Protein AF-A0A147KHX4-F1 (afdb_monomer_lite)

Sequence (61 aa):
MAALRDAALRLSQLAVDLPQVAELDLNPVVAHPSGAVCVDARVRLAAPPAGDPYLRALRPL

Radius of gyration: 19.02 Å; chains: 1; bounding box: 30×18×62 Å

Foldseek 3Di:
DVQVVVVVVVVVVVCVVCVQFPDKDFPPWDADPVHIDGPDIDTDGHDDPDPDPCVVVPDDD

Secondary structure (DSSP, 8-state):
-HHHHHHHHHHHHHHHH-TTEEEEEE-PEEEETTEEEES-EEEEEPPPPPPPTTTTT----

pLDDT: mean 89.19, std 10.82, range [61.31, 98.0]

Organism: NCBI:txid665004

Structure (mmCIF, N/CA/C/O backbone):
data_AF-A0A147KHX4-F1
#
_entry.id   AF-A0A147KHX4-F1
#
loop_
_atom_site.group_PDB
_atom_site.id
_atom_site.type_symbol
_atom_site.label_atom_id
_atom_site.label_alt_id
_atom_site.label_comp_id
_atom_site.label_asym_id
_atom_site.label_entity_id
_atom_site.label_seq_id
_atom_site.pdbx_PDB_ins_code
_atom_site.Cartn_x
_atom_site.Cartn_y
_atom_site.Cartn_z
_atom_site.occupancy
_atom_site.B_iso_or_equiv
_atom_site.auth_seq_id
_atom_site.auth_comp_id
_atom_site.auth_asym_id
_atom_site.auth_atom_id
_atom_site.pdbx_PDB_model_num
ATOM 1 N N . MET A 1 1 ? 5.769 0.955 -18.336 1.00 63.97 1 MET A N 1
ATOM 2 C CA . MET A 1 1 ? 4.788 1.527 -17.382 1.00 63.97 1 MET A CA 1
ATOM 3 C C . MET A 1 1 ? 3.832 0.510 -16.742 1.00 63.97 1 MET A C 1
ATOM 5 O O . MET A 1 1 ? 3.127 0.893 -15.820 1.00 63.97 1 MET A O 1
ATOM 9 N N . ALA A 1 2 ? 3.794 -0.766 -17.158 1.00 88.19 2 ALA A N 1
ATOM 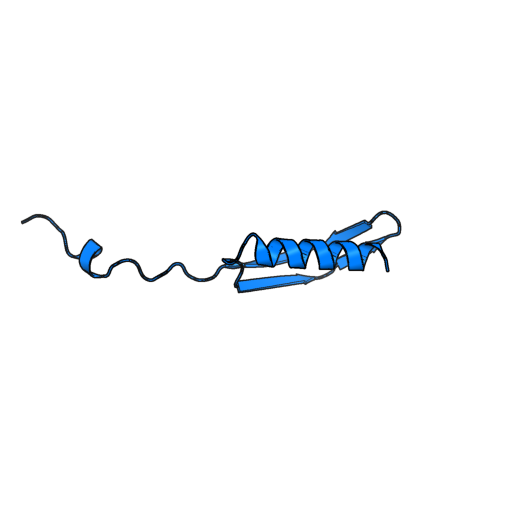10 C CA . ALA A 1 2 ? 2.864 -1.748 -16.578 1.00 88.19 2 ALA A CA 1
ATOM 11 C C . ALA A 1 2 ? 3.063 -1.967 -15.064 1.00 88.19 2 ALA A C 1
ATOM 13 O O . ALA A 1 2 ? 2.086 -1.976 -14.328 1.00 88.19 2 ALA A O 1
ATOM 14 N N . ALA A 1 3 ? 4.315 -2.041 -14.596 1.00 92.25 3 ALA A N 1
ATOM 15 C CA . ALA A 1 3 ? 4.636 -2.238 -13.180 1.00 92.25 3 ALA A CA 1
ATOM 16 C C . ALA A 1 3 ? 4.145 -1.098 -12.271 1.00 92.25 3 ALA A C 1
ATOM 18 O O . ALA A 1 3 ? 3.558 -1.351 -11.225 1.00 92.25 3 ALA A O 1
ATOM 19 N N . LEU A 1 4 ? 4.337 0.161 -12.684 1.00 92.62 4 LEU A N 1
ATOM 20 C CA . LEU A 1 4 ? 3.860 1.314 -11.915 1.00 92.62 4 LEU A CA 1
ATOM 21 C C . LEU A 1 4 ? 2.328 1.377 -11.895 1.00 92.62 4 LEU A C 1
ATOM 23 O O . LEU A 1 4 ? 1.734 1.695 -10.870 1.00 92.62 4 LEU A O 1
ATOM 27 N N . ARG A 1 5 ? 1.685 1.036 -13.018 1.00 94.75 5 ARG A N 1
ATOM 28 C CA . ARG A 1 5 ? 0.225 0.946 -13.093 1.00 94.75 5 ARG A CA 1
ATOM 29 C C . ARG A 1 5 ? -0.315 -0.142 -12.167 1.00 94.75 5 ARG A C 1
ATOM 31 O O . ARG A 1 5 ? -1.274 0.117 -11.455 1.00 94.75 5 ARG A O 1
ATOM 38 N N . ASP A 1 6 ? 0.292 -1.327 -12.169 1.00 94.88 6 ASP A N 1
ATOM 39 C CA . ASP A 1 6 ? -0.098 -2.420 -11.272 1.00 94.88 6 ASP A CA 1
ATOM 40 C C . ASP A 1 6 ? 0.056 -2.011 -9.802 1.00 94.88 6 ASP A C 1
ATOM 42 O O . ASP A 1 6 ? -0.869 -2.183 -9.012 1.00 94.88 6 ASP A O 1
ATOM 46 N N . ALA A 1 7 ? 1.173 -1.364 -9.451 1.00 93.88 7 ALA A N 1
ATOM 47 C CA . ALA A 1 7 ? 1.373 -0.809 -8.116 1.00 93.88 7 ALA A CA 1
ATOM 48 C C . ALA A 1 7 ? 0.270 0.200 -7.745 1.00 93.88 7 ALA A C 1
ATOM 50 O O . ALA A 1 7 ? -0.344 0.068 -6.691 1.00 93.88 7 ALA A O 1
ATOM 51 N N . ALA A 1 8 ? -0.054 1.152 -8.624 1.00 94.44 8 ALA A N 1
ATOM 52 C CA . ALA A 1 8 ? -1.111 2.136 -8.379 1.00 94.44 8 ALA A CA 1
ATOM 53 C C . ALA A 1 8 ? -2.505 1.498 -8.216 1.00 94.44 8 ALA A C 1
ATOM 55 O O . ALA A 1 8 ? -3.291 1.937 -7.376 1.00 94.44 8 ALA A O 1
ATOM 56 N N . LEU A 1 9 ? -2.812 0.442 -8.978 1.00 96.94 9 LEU A N 1
ATOM 57 C CA . LEU A 1 9 ? -4.064 -0.308 -8.840 1.00 96.94 9 LEU A CA 1
ATOM 58 C C . LEU A 1 9 ? -4.143 -1.026 -7.488 1.00 96.94 9 LEU A C 1
ATOM 60 O O . LEU A 1 9 ? -5.164 -0.942 -6.811 1.00 96.94 9 LEU A O 1
ATOM 64 N N . ARG A 1 10 ? -3.056 -1.670 -7.054 1.00 95.62 10 ARG A N 1
ATOM 65 C CA . ARG A 1 10 ? -2.991 -2.314 -5.734 1.00 95.62 10 ARG A CA 1
ATOM 66 C C . ARG A 1 10 ? -3.097 -1.310 -4.593 1.00 95.62 10 ARG A C 1
ATOM 68 O O . ARG A 1 10 ? -3.763 -1.598 -3.609 1.00 95.62 10 ARG A O 1
ATOM 75 N N . LEU A 1 11 ? -2.487 -0.132 -4.727 1.00 95.50 11 LEU A N 1
ATOM 76 C CA . LEU A 1 11 ? -2.625 0.946 -3.742 1.00 95.50 11 LEU A CA 1
ATOM 77 C C . LEU A 1 11 ? -4.052 1.482 -3.676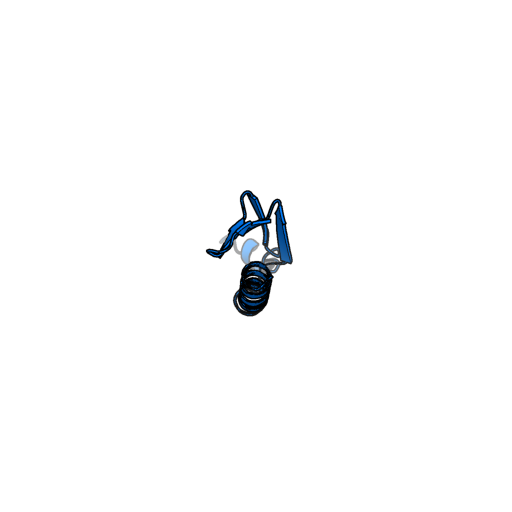 1.00 95.50 11 LEU A C 1
ATOM 79 O O . LEU A 1 11 ? -4.553 1.763 -2.592 1.00 95.50 11 LEU A O 1
ATOM 83 N N . SER A 1 12 ? -4.720 1.573 -4.825 1.00 95.88 12 SER A N 1
ATOM 84 C CA . SER A 1 12 ? -6.131 1.952 -4.881 1.00 95.88 12 SER A CA 1
ATOM 85 C C . SER A 1 12 ? -7.000 0.917 -4.161 1.00 95.88 12 SER A C 1
ATOM 87 O O . SER A 1 12 ? -7.868 1.293 -3.381 1.00 95.88 12 SER A O 1
ATOM 89 N N . GLN A 1 13 ? -6.726 -0.378 -4.353 1.00 97.81 13 GLN A N 1
ATOM 90 C CA . GLN A 1 13 ? -7.417 -1.445 -3.626 1.00 97.81 13 GLN A CA 1
ATOM 91 C C . GLN A 1 13 ? -7.120 -1.401 -2.119 1.00 97.81 13 GLN A C 1
ATOM 93 O O . GLN A 1 13 ? -8.044 -1.464 -1.318 1.00 97.81 13 GLN A O 1
ATOM 98 N N . LEU A 1 14 ? -5.859 -1.196 -1.724 1.00 96.69 14 LEU A N 1
ATOM 99 C CA . LEU A 1 14 ? -5.458 -1.039 -0.322 1.00 96.69 14 LEU A CA 1
ATOM 100 C C . LEU A 1 14 ? -6.233 0.095 0.368 1.00 96.69 14 LEU A C 1
ATOM 102 O O . LEU A 1 14 ? -6.671 -0.072 1.500 1.00 96.69 14 LEU A O 1
ATOM 106 N N . ALA A 1 15 ? -6.419 1.233 -0.307 1.00 94.94 15 ALA A N 1
ATOM 107 C CA . ALA A 1 15 ? -7.166 2.365 0.240 1.00 94.94 15 ALA A CA 1
ATOM 108 C C . ALA A 1 15 ? -8.654 2.042 0.473 1.00 94.94 15 ALA A C 1
ATOM 110 O O . ALA A 1 15 ? -9.259 2.572 1.403 1.00 94.94 15 ALA A O 1
ATOM 111 N N . VAL A 1 16 ? -9.239 1.164 -0.349 1.00 96.88 16 VAL A N 1
ATOM 112 C CA . VAL A 1 16 ? -10.609 0.661 -0.157 1.00 96.88 16 VAL A CA 1
ATOM 113 C C . VAL A 1 16 ? -10.665 -0.340 0.997 1.00 96.88 16 VAL A C 1
ATOM 115 O O . VAL A 1 16 ? -11.559 -0.260 1.837 1.00 96.88 16 VAL A O 1
ATOM 118 N N . ASP A 1 17 ? -9.707 -1.263 1.048 1.00 98.00 17 ASP A N 1
ATOM 119 C CA . ASP A 1 17 ? -9.680 -2.347 2.032 1.00 98.00 17 ASP A CA 1
ATOM 120 C C . ASP A 1 17 ? -9.341 -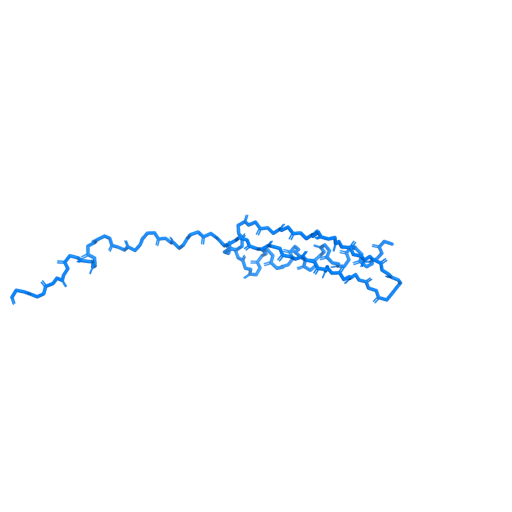1.842 3.445 1.00 98.00 17 ASP A C 1
ATOM 122 O O . ASP A 1 17 ? -9.811 -2.397 4.440 1.00 98.00 17 ASP A O 1
ATOM 126 N N . LEU A 1 18 ? -8.533 -0.781 3.539 1.00 96.44 18 LEU A N 1
ATOM 127 C CA . LEU A 1 18 ? -8.031 -0.200 4.784 1.00 96.44 18 LEU A CA 1
ATOM 128 C C . LEU A 1 18 ? -8.407 1.287 4.889 1.00 96.44 18 LEU A C 1
ATOM 130 O O . LEU A 1 18 ? -7.533 2.155 4.799 1.00 96.44 18 LEU A O 1
ATOM 134 N N . PRO A 1 19 ? -9.686 1.617 5.150 1.00 94.00 19 PRO A N 1
ATOM 135 C CA . PRO A 1 19 ? -10.144 3.006 5.252 1.00 94.00 19 PRO A CA 1
ATOM 136 C C . PRO A 1 19 ? -9.508 3.777 6.420 1.00 94.00 19 PRO A C 1
ATOM 138 O O . PRO A 1 19 ? -9.644 4.994 6.511 1.00 94.00 19 PRO A O 1
ATOM 141 N N . GLN A 1 20 ? -8.822 3.089 7.338 1.00 95.38 20 GLN A N 1
ATOM 142 C CA . GLN A 1 20 ? -8.061 3.717 8.416 1.00 95.38 20 GLN A CA 1
ATOM 143 C C . GLN A 1 20 ? -6.762 4.355 7.914 1.00 95.38 20 GLN A C 1
ATOM 145 O O . GLN A 1 20 ? -6.180 5.149 8.646 1.00 95.38 20 GLN A O 1
ATOM 150 N N . VAL A 1 21 ? -6.278 4.025 6.713 1.00 96.12 21 VAL A N 1
ATOM 151 C CA . VAL A 1 21 ?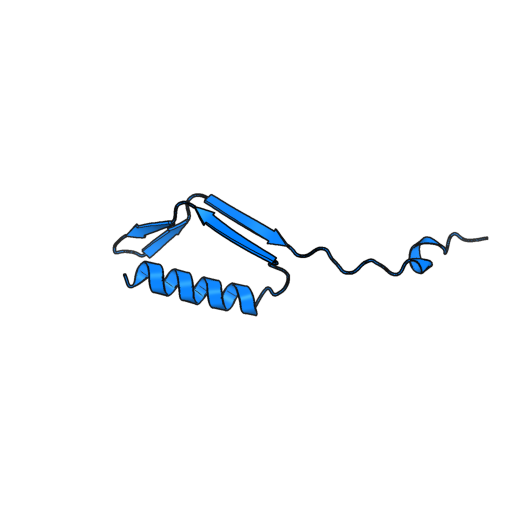 -5.116 4.690 6.111 1.00 96.12 21 VAL A CA 1
ATOM 152 C C . VAL A 1 21 ? -5.518 6.107 5.702 1.00 96.12 21 VAL A C 1
ATOM 154 O O . VAL A 1 21 ? -6.246 6.309 4.737 1.00 96.12 21 VAL A O 1
ATOM 157 N N . ALA A 1 22 ? -5.041 7.097 6.453 1.00 95.44 22 ALA A N 1
ATOM 158 C CA . ALA A 1 22 ? -5.311 8.512 6.209 1.00 95.44 22 ALA A CA 1
ATOM 159 C C . ALA A 1 22 ? -4.325 9.134 5.210 1.00 95.44 22 ALA A C 1
ATOM 161 O O . ALA A 1 22 ? -4.671 10.071 4.497 1.00 95.44 22 ALA A O 1
ATOM 162 N N . GLU A 1 23 ? -3.089 8.636 5.176 1.00 96.50 23 GLU A N 1
ATOM 163 C CA . GLU A 1 23 ? -2.035 9.112 4.280 1.00 96.50 23 GLU A CA 1
ATOM 164 C C . GLU A 1 23 ? -1.106 7.945 3.949 1.00 96.50 23 GLU A C 1
ATOM 166 O O . GLU A 1 23 ? -0.778 7.138 4.824 1.00 96.50 23 GLU A O 1
ATOM 171 N N . LEU A 1 24 ? -0.666 7.869 2.698 1.00 95.81 24 LEU A N 1
ATOM 172 C CA . LEU A 1 24 ? 0.321 6.903 2.243 1.00 95.81 24 LEU A CA 1
ATOM 173 C C . LEU A 1 24 ? 1.299 7.611 1.305 1.00 95.81 24 LEU A C 1
ATOM 175 O O . LEU A 1 24 ? 0.889 8.130 0.269 1.00 95.81 24 LEU A O 1
ATOM 179 N N . ASP A 1 25 ? 2.575 7.612 1.674 1.00 96.56 25 ASP A N 1
ATOM 180 C CA . ASP A 1 25 ? 3.671 8.163 0.878 1.00 96.56 25 ASP A CA 1
ATOM 181 C C . ASP A 1 25 ? 4.687 7.059 0.580 1.00 96.56 25 ASP A C 1
ATOM 183 O O . ASP A 1 25 ? 5.103 6.324 1.480 1.00 96.56 25 ASP A O 1
ATOM 187 N N . LEU A 1 26 ? 5.055 6.921 -0.692 1.00 96.12 26 LEU A N 1
ATOM 188 C CA . LEU A 1 26 ? 6.000 5.919 -1.178 1.00 96.12 26 LEU A CA 1
ATOM 189 C C . LEU A 1 26 ? 7.142 6.631 -1.892 1.00 96.12 26 LEU A C 1
ATOM 191 O O . LEU A 1 26 ? 6.945 7.161 -2.990 1.00 96.12 26 LEU A O 1
ATOM 195 N N . ASN A 1 27 ? 8.340 6.619 -1.312 1.00 93.88 27 ASN A N 1
ATOM 196 C CA . ASN A 1 27 ? 9.449 7.374 -1.876 1.00 93.88 27 ASN A CA 1
ATOM 197 C C . ASN A 1 27 ? 10.828 6.786 -1.521 1.00 93.88 27 ASN A C 1
ATOM 199 O O . ASN A 1 27 ? 11.216 6.846 -0.362 1.00 93.88 27 ASN A O 1
ATOM 203 N N . PRO A 1 28 ? 11.634 6.321 -2.496 1.00 95.50 28 PRO A N 1
ATOM 204 C CA . PRO A 1 28 ? 11.333 6.201 -3.923 1.00 95.50 28 PRO A CA 1
ATOM 205 C C . PRO A 1 28 ? 10.602 4.896 -4.279 1.00 95.50 28 PRO A C 1
ATOM 207 O O . PRO A 1 28 ? 10.773 3.853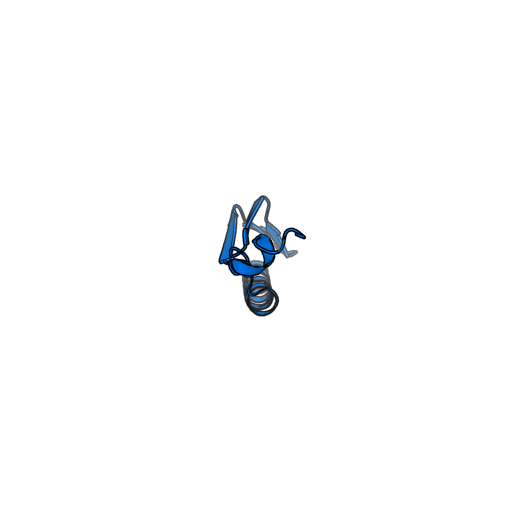 -3.640 1.00 95.50 28 PRO A O 1
ATOM 210 N N . VAL A 1 29 ? 9.846 4.942 -5.381 1.00 96.00 29 VAL A N 1
ATOM 211 C CA . VAL A 1 29 ? 9.356 3.749 -6.087 1.00 96.00 29 VAL A CA 1
ATOM 212 C C . VAL A 1 29 ? 10.250 3.489 -7.293 1.00 96.00 29 VAL A C 1
ATOM 214 O O . VAL A 1 29 ? 10.333 4.307 -8.210 1.00 96.00 29 VAL A O 1
ATOM 217 N N . VAL A 1 30 ? 10.902 2.330 -7.308 1.00 95.56 30 VAL A N 1
ATOM 218 C CA . VAL A 1 30 ? 11.787 1.901 -8.390 1.00 95.56 30 VAL A CA 1
ATOM 219 C C . VAL A 1 30 ? 11.060 0.874 -9.252 1.00 95.56 30 VAL A C 1
ATOM 221 O O . VAL A 1 30 ? 10.664 -0.191 -8.780 1.00 95.56 30 VAL A O 1
ATOM 224 N N . ALA A 1 31 ? 10.860 1.204 -10.527 1.00 94.75 31 ALA A N 1
ATOM 225 C CA . ALA A 1 31 ? 10.206 0.328 -11.491 1.00 94.75 31 ALA A CA 1
ATOM 226 C C . ALA A 1 31 ? 11.234 -0.384 -12.380 1.00 94.75 31 ALA A C 1
ATOM 228 O O . ALA A 1 31 ? 12.103 0.243 -12.986 1.00 94.75 31 ALA A O 1
ATOM 229 N N . HIS A 1 32 ? 11.072 -1.695 -12.514 1.00 92.06 32 HIS A N 1
ATOM 230 C CA . HIS A 1 32 ? 11.874 -2.580 -13.350 1.00 92.06 32 HIS A CA 1
ATOM 231 C C . HIS A 1 32 ? 10.962 -3.423 -14.257 1.00 92.06 32 HIS A C 1
ATOM 233 O O . HIS A 1 32 ? 9.749 -3.487 -14.038 1.00 92.06 32 HIS A O 1
ATOM 239 N N . PRO A 1 33 ? 11.508 -4.109 -15.277 1.00 90.75 33 PRO A N 1
ATOM 240 C CA . PRO A 1 33 ? 10.714 -4.991 -16.134 1.00 90.75 33 PRO A CA 1
ATOM 241 C C . PRO A 1 33 ? 9.967 -6.101 -15.376 1.00 90.75 33 PRO A C 1
ATOM 243 O O . PRO A 1 33 ? 8.899 -6.514 -15.814 1.00 90.75 33 PRO A O 1
ATOM 246 N N . SER A 1 34 ? 10.501 -6.560 -14.239 1.00 89.19 34 SER A N 1
ATOM 247 C CA . SER A 1 34 ? 9.899 -7.603 -13.399 1.00 89.19 34 SER A CA 1
ATOM 248 C C . SER A 1 34 ? 8.844 -7.095 -12.409 1.00 89.19 34 SER A C 1
ATOM 250 O O . SER A 1 34 ? 8.131 -7.910 -11.831 1.00 89.19 34 SER A O 1
ATOM 252 N N . GLY A 1 35 ? 8.728 -5.781 -12.189 1.00 92.62 35 GLY A N 1
ATOM 253 C CA . GLY A 1 35 ? 7.813 -5.220 -11.193 1.00 92.62 35 GLY A CA 1
ATOM 254 C C . GLY A 1 35 ? 8.262 -3.868 -10.645 1.00 92.62 35 GLY A C 1
ATOM 255 O O . GLY A 1 35 ? 9.206 -3.259 -11.144 1.00 92.62 35 GLY A O 1
ATOM 256 N N . ALA A 1 36 ? 7.563 -3.381 -9.623 1.00 95.44 36 ALA A N 1
ATOM 257 C CA . ALA A 1 36 ? 7.915 -2.159 -8.908 1.00 95.44 36 ALA A CA 1
ATOM 258 C C . ALA A 1 36 ? 8.218 -2.484 -7.443 1.00 95.44 36 ALA A C 1
ATOM 260 O O . ALA A 1 36 ? 7.522 -3.292 -6.831 1.00 95.44 36 ALA A O 1
ATOM 261 N N . VAL A 1 37 ? 9.248 -1.846 -6.895 1.00 95.44 37 VAL A N 1
ATOM 262 C CA . VAL A 1 37 ? 9.643 -1.961 -5.489 1.00 95.44 37 VAL A CA 1
ATOM 263 C C . VAL A 1 37 ? 9.605 -0.577 -4.865 1.00 95.44 37 VAL A C 1
ATOM 265 O O . VAL A 1 37 ? 10.115 0.386 -5.435 1.00 95.44 37 VAL A O 1
ATOM 268 N N . CYS A 1 38 ? 8.997 -0.480 -3.690 1.00 96.19 38 CYS A N 1
ATOM 269 C CA . CYS A 1 38 ? 9.062 0.711 -2.862 1.00 96.19 38 CYS A CA 1
ATOM 270 C C . CYS A 1 38 ? 10.180 0.529 -1.832 1.00 96.19 38 CYS A C 1
ATOM 272 O O . CYS A 1 38 ? 10.195 -0.478 -1.125 1.00 96.19 38 CYS A O 1
ATOM 274 N N . VAL A 1 39 ? 11.140 1.455 -1.805 1.00 97.12 39 VAL A N 1
ATOM 275 C CA . VAL A 1 39 ? 12.320 1.356 -0.927 1.00 97.12 39 VAL A CA 1
ATOM 276 C C . VAL A 1 39 ? 12.009 1.866 0.479 1.00 97.12 39 VAL A C 1
ATOM 278 O O . VAL A 1 39 ? 12.473 1.279 1.452 1.00 97.12 39 VAL A O 1
ATOM 281 N N . ASP A 1 40 ? 11.205 2.924 0.575 1.00 96.88 40 ASP A N 1
ATOM 282 C CA . ASP A 1 40 ? 10.690 3.473 1.828 1.00 96.88 40 ASP A CA 1
ATOM 283 C C . ASP A 1 40 ? 9.211 3.836 1.676 1.00 96.88 40 ASP A C 1
ATOM 285 O O . ASP A 1 40 ? 8.791 4.387 0.654 1.00 96.88 40 ASP A O 1
ATOM 289 N N . ALA A 1 41 ? 8.431 3.501 2.700 1.00 96.75 41 ALA A N 1
ATOM 290 C CA . ALA A 1 41 ? 6.991 3.686 2.728 1.00 96.75 41 ALA A CA 1
ATOM 291 C C . ALA A 1 41 ? 6.563 4.230 4.088 1.00 96.75 41 ALA A C 1
ATOM 293 O O . ALA A 1 41 ? 6.843 3.639 5.134 1.00 96.75 41 ALA A O 1
ATOM 294 N N . ARG A 1 42 ? 5.811 5.328 4.069 1.00 97.62 42 ARG A N 1
ATOM 295 C CA . ARG A 1 42 ? 5.211 5.920 5.260 1.00 97.62 42 ARG A CA 1
ATOM 296 C C . ARG A 1 42 ? 3.700 5.820 5.175 1.00 97.62 42 ARG A C 1
ATOM 298 O O . ARG A 1 42 ? 3.092 6.234 4.194 1.00 97.62 42 ARG A O 1
ATOM 305 N N . VAL A 1 43 ? 3.096 5.315 6.246 1.00 96.88 43 VAL A N 1
ATOM 306 C CA . VAL A 1 43 ? 1.642 5.199 6.372 1.00 96.88 43 VAL A CA 1
ATOM 307 C C . VAL A 1 43 ? 1.195 5.941 7.618 1.00 96.88 43 VAL A C 1
ATOM 309 O O . VAL A 1 43 ? 1.694 5.689 8.716 1.00 96.88 43 VAL A O 1
ATOM 312 N N . ARG A 1 44 ? 0.242 6.856 7.458 1.00 97.12 44 ARG A N 1
ATOM 313 C CA . ARG A 1 44 ? -0.473 7.472 8.573 1.00 97.12 44 ARG A CA 1
ATOM 314 C C . ARG A 1 44 ? -1.826 6.807 8.705 1.00 97.12 44 ARG A C 1
ATOM 316 O O . ARG A 1 44 ? -2.582 6.732 7.740 1.00 97.12 44 ARG A O 1
ATOM 323 N N . LEU A 1 45 ? -2.152 6.395 9.921 1.00 95.69 45 LEU A N 1
ATOM 324 C CA . LEU A 1 45 ? -3.491 5.938 10.254 1.00 95.69 45 LEU A CA 1
ATOM 325 C C . LEU A 1 45 ? -4.313 7.097 10.821 1.00 95.69 45 LEU A C 1
ATOM 327 O O . LEU A 1 45 ? -3.786 7.955 11.535 1.00 95.69 45 LEU A O 1
ATOM 331 N N . ALA A 1 46 ? -5.603 7.118 10.503 1.00 94.31 46 ALA A N 1
ATOM 332 C CA . ALA A 1 46 ? -6.568 7.982 11.155 1.00 94.31 46 ALA A CA 1
ATOM 333 C C . ALA A 1 46 ? -6.567 7.702 12.663 1.00 94.31 46 ALA A C 1
ATOM 335 O O . ALA A 1 46 ? -6.410 6.558 13.101 1.00 94.31 46 ALA A O 1
ATOM 336 N N . ALA A 1 47 ? -6.754 8.752 13.463 1.00 88.12 47 ALA A N 1
ATOM 337 C CA . ALA A 1 47 ? -6.951 8.567 14.890 1.00 88.12 47 ALA A CA 1
ATOM 338 C C . ALA A 1 47 ? -8.217 7.721 15.109 1.00 88.12 47 ALA A C 1
ATOM 340 O O . ALA A 1 47 ? -9.223 7.951 14.427 1.00 88.12 47 ALA A O 1
ATOM 341 N N . PRO A 1 48 ? -8.199 6.757 16.044 1.00 83.19 48 PRO A N 1
ATOM 342 C CA . PRO A 1 48 ? -9.424 6.077 16.421 1.00 83.19 48 PRO A CA 1
ATOM 343 C C . PRO A 1 48 ? -10.441 7.112 16.930 1.00 83.19 48 PRO A C 1
ATOM 345 O O . PRO A 1 48 ? -10.035 8.156 17.458 1.00 83.19 48 PRO A O 1
ATOM 348 N N . PRO A 1 49 ? -11.753 6.840 16.801 1.00 80.69 49 PRO A N 1
ATOM 349 C CA . PRO A 1 49 ? -12.774 7.684 17.404 1.00 80.69 49 PRO A CA 1
ATOM 350 C C . PRO A 1 49 ? -12.430 7.939 18.871 1.00 80.69 49 PRO A C 1
ATOM 352 O O . PRO A 1 49 ? -11.941 7.035 19.559 1.00 80.69 49 PRO A O 1
ATOM 355 N N . ALA A 1 50 ? -12.674 9.159 19.353 1.00 79.06 50 ALA A N 1
ATOM 356 C CA . ALA A 1 50 ? -12.535 9.437 20.773 1.00 79.06 50 ALA A CA 1
ATOM 357 C C . ALA A 1 50 ? -13.386 8.415 21.542 1.00 79.06 50 ALA A C 1
ATOM 359 O O . ALA A 1 50 ? -14.587 8.297 21.298 1.00 79.06 50 ALA A O 1
ATOM 360 N N . GLY A 1 51 ? -12.743 7.630 22.412 1.00 76.25 51 GLY A N 1
ATOM 361 C CA . GLY A 1 51 ? -13.455 6.682 23.262 1.00 76.25 51 GLY A CA 1
ATOM 362 C C . GLY A 1 51 ? -14.494 7.418 24.102 1.00 76.25 51 GLY A C 1
ATOM 363 O O . GLY A 1 51 ? -14.292 8.590 24.426 1.00 76.25 51 GLY A O 1
ATOM 364 N N . ASP A 1 52 ? -15.588 6.736 24.442 1.00 77.19 52 ASP A N 1
ATOM 365 C CA . ASP A 1 52 ? -16.667 7.323 25.233 1.00 77.19 52 ASP A CA 1
ATOM 366 C C . ASP A 1 52 ? -16.081 7.998 26.494 1.00 77.19 52 ASP A C 1
ATOM 368 O O . ASP A 1 52 ? -15.453 7.323 27.326 1.00 77.19 52 ASP A O 1
ATOM 372 N N . PRO A 1 53 ? -16.226 9.331 26.631 1.00 72.31 53 PRO A N 1
ATOM 373 C CA . PRO A 1 53 ? -15.638 10.078 27.736 1.00 72.31 53 PRO A CA 1
ATOM 374 C C . PRO A 1 53 ? -16.171 9.612 29.096 1.00 72.31 53 PRO A C 1
ATOM 376 O O . PRO A 1 53 ? -15.480 9.762 30.106 1.00 72.31 53 PRO A O 1
ATOM 379 N N . TYR A 1 54 ? -17.353 8.992 29.130 1.00 73.38 54 TYR A N 1
ATOM 380 C CA . TYR A 1 54 ? -17.985 8.485 30.340 1.00 73.38 54 TYR A CA 1
ATOM 381 C C . TYR A 1 54 ? -17.472 7.097 30.754 1.00 73.38 54 TYR A C 1
ATOM 383 O O . TYR A 1 54 ? -17.521 6.770 31.940 1.00 73.38 54 TYR A O 1
ATOM 391 N N . LEU A 1 55 ? -16.866 6.312 29.851 1.00 68.75 55 LEU A N 1
ATOM 392 C CA . LEU A 1 55 ? -16.242 5.027 30.215 1.00 68.75 55 LEU A CA 1
ATOM 393 C C . LEU A 1 55 ? -15.014 5.201 31.121 1.00 68.75 55 LEU A C 1
ATOM 395 O O . LEU A 1 55 ? -14.691 4.308 31.901 1.00 68.75 55 LEU A O 1
ATOM 399 N N . ARG A 1 56 ? -14.342 6.361 31.075 1.00 65.69 56 ARG A N 1
ATOM 400 C CA . ARG A 1 56 ? -13.243 6.685 32.007 1.00 65.69 56 ARG A CA 1
ATOM 401 C C . ARG A 1 56 ? -13.729 7.158 33.381 1.00 65.69 56 ARG A C 1
ATOM 403 O O . ARG A 1 56 ? -12.917 7.239 34.301 1.00 65.69 56 ARG A O 1
ATOM 410 N N . ALA A 1 57 ? -15.014 7.491 33.513 1.00 69.75 57 ALA A N 1
ATOM 411 C CA . ALA A 1 57 ? -15.593 8.068 34.725 1.00 69.75 57 ALA A CA 1
ATOM 412 C C . ALA A 1 57 ? -16.134 7.013 35.707 1.00 69.75 57 ALA A C 1
ATOM 414 O O . ALA A 1 57 ? -16.391 7.333 36.865 1.00 69.75 57 ALA A O 1
ATOM 415 N N . LEU A 1 58 ? -16.258 5.751 35.287 1.00 66.62 58 LEU A N 1
ATOM 416 C CA . LEU A 1 58 ? -16.686 4.651 36.150 1.00 66.62 58 LEU A CA 1
ATOM 417 C C . LEU A 1 58 ? -15.488 4.085 36.933 1.00 66.62 58 LEU A C 1
ATOM 419 O O . LEU A 1 58 ? -14.975 3.009 36.630 1.00 66.62 58 LEU A O 1
ATOM 423 N N . ARG A 1 59 ? -15.022 4.821 37.948 1.00 65.81 59 ARG A N 1
ATOM 424 C CA . ARG A 1 59 ? -14.276 4.222 39.069 1.00 65.81 59 ARG A CA 1
ATOM 425 C C . ARG A 1 59 ? -15.284 3.805 40.153 1.00 65.81 59 ARG A C 1
ATOM 427 O O . ARG A 1 59 ? -16.212 4.576 40.390 1.00 65.81 59 ARG A O 1
ATOM 434 N N . PRO A 1 60 ? -15.150 2.622 40.785 1.00 67.31 60 PRO A N 1
ATOM 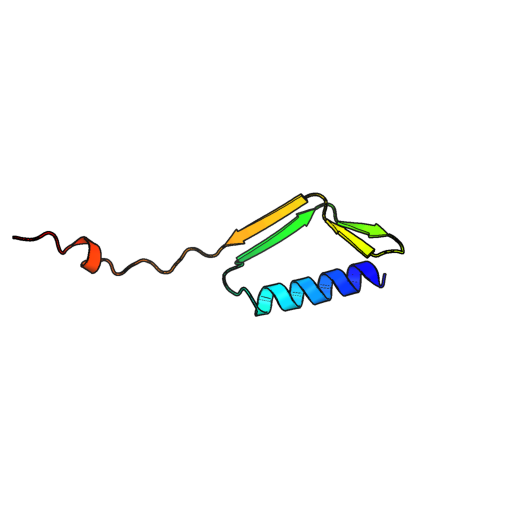435 C CA . PRO A 1 60 ? -16.134 2.145 41.755 1.00 67.31 60 PRO A CA 1
ATOM 436 C C . PRO A 1 60 ? -16.129 3.014 43.016 1.00 67.31 60 PRO A C 1
ATOM 438 O O . PRO A 1 60 ? -15.056 3.426 43.466 1.00 67.31 60 PRO A O 1
ATOM 441 N N . LEU A 1 61 ? -17.334 3.277 43.531 1.00 61.31 61 LEU A N 1
ATOM 442 C CA . LEU A 1 61 ? -17.608 3.853 44.853 1.00 61.31 61 LEU A CA 1
ATOM 443 C C . LEU A 1 61 ? -17.118 2.935 45.979 1.00 61.31 61 LEU A C 1
ATOM 445 O O . LEU A 1 61 ? -17.192 1.698 45.794 1.00 61.31 61 LEU A O 1
#